Protein AF-A0A7H4M621-F1 (afdb_monomer_lite)

Organism: NCBI:txid1134687

Sequence (151 aa):
MPDGARYTHIDIIGNTASGSNITSITFSSAAEAKAMMQQTNVSFVSDAGMRARFTTLFNDLASADGAALFHCTAGKDRTGWTAAMLLSIAGVDEGTIMENYLATNDYTRQRVEATLAMMPPAMAAIYEPLLGVDASYLQAGWMKSAASTDR

Radius of gyration: 16.38 Å; chains: 1; bounding box: 44×30×50 Å

Structure (mmCIF, N/CA/C/O backbone):
data_AF-A0A7H4M621-F1
#
_entry.id   AF-A0A7H4M621-F1
#
loop_
_atom_site.group_PDB
_atom_site.id
_atom_site.type_symbol
_atom_site.label_atom_id
_atom_site.label_alt_id
_atom_site.label_comp_id
_atom_site.label_asym_id
_atom_site.label_entity_id
_atom_site.label_seq_id
_atom_site.pdbx_PDB_ins_code
_atom_site.Cartn_x
_atom_site.Cartn_y
_atom_site.Cartn_z
_atom_site.occupancy
_atom_site.B_iso_or_equiv
_atom_site.auth_seq_id
_atom_site.auth_comp_id
_atom_site.auth_asym_id
_atom_site.auth_atom_id
_atom_site.pdbx_PDB_model_num
ATOM 1 N N . MET A 1 1 ? -22.102 -2.252 -5.502 1.00 74.38 1 MET A N 1
ATOM 2 C CA . MET A 1 1 ? -21.942 -2.461 -4.047 1.00 74.38 1 MET A CA 1
ATOM 3 C C . MET A 1 1 ? -23.162 -3.218 -3.555 1.00 74.38 1 MET A C 1
ATOM 5 O O . MET A 1 1 ? -24.213 -2.990 -4.144 1.00 74.38 1 MET A O 1
ATOM 9 N N . PRO A 1 2 ? -23.040 -4.124 -2.570 1.00 80.12 2 PRO A N 1
ATOM 10 C CA . PRO A 1 2 ? -24.201 -4.748 -1.939 1.00 80.12 2 PRO A CA 1
ATOM 11 C C . PRO A 1 2 ? -25.154 -3.692 -1.372 1.00 80.12 2 PRO A C 1
ATOM 13 O O . PRO A 1 2 ? -24.710 -2.604 -0.990 1.00 80.12 2 PRO A O 1
ATOM 16 N N . ASP A 1 3 ? -26.441 -4.015 -1.297 1.00 85.00 3 ASP A N 1
ATOM 17 C CA . ASP A 1 3 ? -27.436 -3.114 -0.719 1.00 85.00 3 ASP A CA 1
ATOM 18 C C . ASP A 1 3 ? -27.095 -2.796 0.745 1.00 85.00 3 ASP A C 1
ATOM 20 O O . ASP A 1 3 ? -26.698 -3.670 1.515 1.00 85.00 3 ASP A O 1
ATOM 24 N N . GLY A 1 4 ? -27.208 -1.518 1.119 1.00 83.88 4 GLY A N 1
ATOM 25 C CA . GLY A 1 4 ? -26.874 -1.022 2.460 1.00 83.88 4 GLY A CA 1
ATOM 26 C C . GLY A 1 4 ? -25.387 -0.734 2.708 1.00 83.88 4 GLY A C 1
ATOM 27 O O . GLY A 1 4 ? -25.051 -0.167 3.745 1.00 83.88 4 GLY A O 1
ATOM 28 N N . ALA A 1 5 ? -24.485 -1.053 1.773 1.00 86.25 5 ALA A N 1
ATOM 29 C CA . ALA A 1 5 ? -23.065 -0.753 1.942 1.00 86.25 5 ALA A CA 1
ATOM 30 C C . ALA A 1 5 ? -22.774 0.755 1.805 1.00 86.25 5 ALA A C 1
ATOM 32 O O . ALA A 1 5 ? -23.055 1.368 0.771 1.00 86.25 5 ALA A O 1
ATOM 33 N N . ARG A 1 6 ? -22.137 1.346 2.825 1.00 89.38 6 ARG A N 1
ATOM 34 C CA . ARG A 1 6 ? -21.572 2.704 2.758 1.00 89.38 6 ARG A CA 1
ATOM 35 C C . ARG A 1 6 ? -20.218 2.665 2.050 1.00 89.38 6 ARG A C 1
ATOM 37 O O . ARG A 1 6 ? -19.362 1.856 2.395 1.00 89.38 6 ARG A O 1
ATOM 44 N N . TYR A 1 7 ? -20.013 3.558 1.083 1.00 91.69 7 TYR A N 1
ATOM 45 C CA . TYR A 1 7 ? -18.731 3.723 0.396 1.00 91.69 7 TYR A CA 1
ATOM 46 C C . TYR A 1 7 ? -18.119 5.086 0.717 1.00 91.69 7 TYR A C 1
ATOM 48 O O . TYR A 1 7 ? -18.748 6.118 0.481 1.00 91.69 7 TYR A O 1
ATOM 56 N N . THR A 1 8 ? -16.876 5.077 1.197 1.00 93.19 8 THR A N 1
ATOM 57 C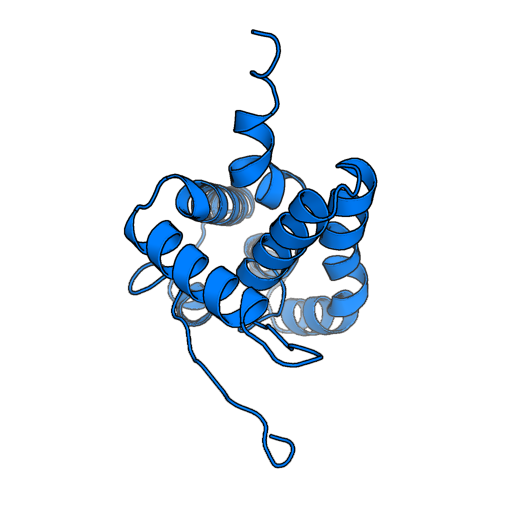 CA . THR A 1 8 ? -16.067 6.281 1.410 1.00 93.19 8 THR A CA 1
ATOM 58 C C . THR A 1 8 ? -14.807 6.182 0.556 1.00 93.19 8 THR A C 1
ATOM 60 O O . THR A 1 8 ? -14.088 5.186 0.615 1.00 93.19 8 THR A O 1
ATOM 63 N N . HIS A 1 9 ? -14.506 7.227 -0.217 1.00 93.44 9 HIS A N 1
ATOM 64 C CA . HIS A 1 9 ? -13.229 7.350 -0.917 1.00 93.44 9 HIS A CA 1
ATOM 65 C C . HIS A 1 9 ? -12.290 8.269 -0.131 1.00 93.44 9 HIS A C 1
ATOM 67 O O . HIS A 1 9 ? -12.556 9.464 0.001 1.00 93.44 9 HIS A O 1
ATOM 73 N N . ILE A 1 10 ? -11.182 7.715 0.365 1.00 93.62 10 ILE A N 1
ATOM 74 C CA . ILE A 1 10 ? -10.168 8.451 1.125 1.00 93.62 10 ILE A CA 1
ATOM 75 C C . ILE A 1 10 ? -8.876 8.477 0.312 1.00 93.62 10 ILE A C 1
ATOM 77 O O . ILE A 1 10 ? -8.189 7.464 0.166 1.00 93.62 10 ILE A O 1
ATOM 81 N N . ASP A 1 11 ? -8.528 9.649 -0.211 1.00 91.56 11 ASP A N 1
ATOM 82 C CA . ASP A 1 11 ? -7.303 9.831 -0.985 1.00 91.56 11 ASP A CA 1
ATOM 83 C C . ASP A 1 11 ? -6.085 9.987 -0.068 1.00 91.56 11 ASP A C 1
ATOM 85 O O . ASP A 1 11 ? -5.623 11.097 0.181 1.00 91.56 11 ASP A O 1
ATOM 89 N N . ILE A 1 12 ? -5.579 8.861 0.450 1.00 92.25 12 ILE A N 1
ATOM 90 C CA . ILE A 1 12 ? -4.443 8.814 1.385 1.00 92.25 12 ILE A CA 1
ATOM 91 C C . ILE A 1 12 ? -3.252 9.635 0.878 1.00 92.25 12 ILE A C 1
ATOM 93 O O . ILE A 1 12 ? -2.730 10.469 1.615 1.00 92.25 12 ILE A O 1
ATOM 97 N N . ILE A 1 13 ? -2.848 9.437 -0.379 1.00 86.25 13 ILE A N 1
ATOM 98 C CA . ILE A 1 13 ? -1.618 10.019 -0.933 1.00 86.25 13 ILE A CA 1
ATOM 99 C C . ILE A 1 13 ? -1.854 11.460 -1.426 1.00 86.25 13 ILE A C 1
ATOM 101 O O . ILE A 1 13 ? -0.939 12.282 -1.377 1.00 86.25 13 ILE A O 1
ATOM 105 N N . GLY A 1 14 ? -3.083 11.835 -1.791 1.00 77.06 14 GLY A N 1
ATOM 106 C CA . GLY A 1 14 ? -3.396 13.185 -2.261 1.00 77.06 14 GLY A CA 1
ATOM 107 C C . GLY A 1 14 ? -2.822 13.461 -3.648 1.00 77.06 14 GLY A C 1
ATOM 108 O O . GLY A 1 14 ? -2.660 12.564 -4.469 1.00 77.06 14 GLY A O 1
ATOM 109 N N . ASN A 1 15 ? -2.409 14.713 -3.868 1.00 62.88 15 ASN A N 1
ATOM 110 C CA . ASN A 1 15 ? -1.719 15.148 -5.088 1.00 62.88 15 ASN A CA 1
ATOM 111 C C . ASN A 1 15 ? -0.274 14.626 -5.224 1.00 62.88 15 ASN A C 1
ATOM 113 O O . ASN A 1 15 ? 0.394 14.941 -6.209 1.00 62.88 15 ASN A O 1
ATOM 117 N N . THR A 1 16 ? 0.233 13.865 -4.254 1.00 57.81 16 THR A N 1
ATOM 118 C CA . THR A 1 16 ? 1.552 13.225 -4.340 1.00 57.81 16 THR A CA 1
ATOM 119 C C . THR A 1 16 ? 1.455 11.966 -5.216 1.00 57.81 16 THR A C 1
ATOM 121 O O . THR A 1 16 ? 0.365 11.443 -5.439 1.00 57.81 16 THR A O 1
ATOM 124 N N . ALA A 1 17 ? 2.569 11.483 -5.776 1.00 53.03 17 ALA A N 1
ATOM 125 C CA . ALA A 1 17 ? 2.586 10.365 -6.725 1.00 53.03 17 ALA A CA 1
ATOM 126 C C . ALA A 1 17 ? 1.773 9.139 -6.241 1.00 53.03 17 ALA A C 1
ATOM 128 O O . ALA A 1 17 ? 2.178 8.413 -5.338 1.00 53.03 17 ALA A O 1
ATOM 129 N N . SER A 1 18 ? 0.612 8.908 -6.860 1.00 54.84 18 SER A N 1
ATOM 130 C CA . SER A 1 18 ? -0.221 7.712 -6.681 1.00 54.84 18 SER A CA 1
ATOM 131 C C . SER A 1 18 ? 0.165 6.644 -7.711 1.00 54.84 18 SER A C 1
ATOM 133 O O . SER A 1 18 ? 0.712 6.963 -8.768 1.00 54.84 18 SER A O 1
ATOM 135 N N . GLY A 1 19 ? -0.209 5.381 -7.468 1.00 50.50 19 GLY A N 1
ATOM 136 C CA . GLY A 1 19 ? -0.099 4.297 -8.457 1.00 50.50 19 GLY A CA 1
ATOM 137 C C . GLY A 1 19 ? -0.751 4.622 -9.813 1.00 50.50 19 GLY A C 1
ATOM 138 O O . GLY A 1 19 ? -0.355 4.060 -10.825 1.00 50.50 19 GLY A O 1
ATOM 139 N N . SER A 1 20 ? -1.688 5.577 -9.850 1.00 50.31 20 SER A N 1
ATOM 140 C CA . SER A 1 20 ? -2.311 6.115 -11.070 1.00 50.31 20 SER A CA 1
ATOM 141 C C . SER A 1 20 ? -1.351 6.914 -11.965 1.00 50.31 20 SER A C 1
ATOM 143 O O . SER A 1 20 ? -1.568 6.990 -13.167 1.00 50.31 20 SER A O 1
ATOM 145 N N . ASN A 1 21 ? -0.303 7.506 -11.382 1.00 52.75 21 ASN A N 1
ATOM 146 C CA . ASN A 1 21 ? 0.669 8.364 -12.068 1.00 52.75 21 ASN A CA 1
ATOM 147 C C . ASN A 1 21 ? 2.050 7.700 -12.172 1.00 52.75 21 ASN A C 1
ATOM 149 O O . ASN A 1 21 ? 2.991 8.320 -12.661 1.00 52.75 21 ASN A O 1
ATOM 153 N N . ILE A 1 22 ? 2.202 6.450 -11.728 1.00 54.53 22 ILE A N 1
ATOM 154 C CA . ILE A 1 22 ? 3.498 5.758 -11.697 1.00 54.53 22 ILE A CA 1
ATOM 155 C C . ILE A 1 22 ? 4.102 5.566 -13.097 1.00 54.53 22 ILE A C 1
ATOM 157 O O . ILE A 1 22 ? 5.315 5.501 -13.247 1.00 54.53 22 ILE A O 1
ATOM 161 N N . THR A 1 23 ? 3.255 5.555 -14.131 1.00 53.44 23 THR A N 1
ATOM 162 C CA . THR A 1 23 ? 3.642 5.521 -15.548 1.00 53.44 23 THR A CA 1
ATOM 163 C C . THR A 1 23 ? 4.090 6.880 -16.093 1.00 53.44 23 THR A C 1
ATOM 165 O O . THR A 1 23 ? 4.656 6.934 -17.178 1.00 53.44 23 THR A O 1
ATOM 168 N N . SER A 1 24 ? 3.838 7.977 -15.369 1.00 61.91 24 SER A N 1
ATOM 169 C CA . SER A 1 24 ? 4.346 9.319 -15.702 1.00 61.91 24 SER A CA 1
ATOM 170 C C . SER A 1 24 ? 5.705 9.616 -15.064 1.00 61.91 24 SER A C 1
ATOM 172 O O . SER A 1 24 ? 6.291 10.664 -15.322 1.00 61.91 24 SER A O 1
ATOM 174 N N . ILE A 1 25 ? 6.212 8.684 -14.250 1.00 70.12 25 ILE A N 1
ATOM 175 C CA . ILE A 1 25 ? 7.528 8.762 -13.626 1.00 70.12 25 ILE A CA 1
ATOM 176 C C . ILE A 1 25 ? 8.460 7.812 -14.377 1.00 70.12 25 ILE A C 1
ATOM 178 O O . ILE A 1 25 ? 8.236 6.600 -14.449 1.00 70.12 25 ILE A O 1
ATOM 182 N N . THR A 1 26 ? 9.509 8.384 -14.955 1.00 81.06 26 THR A N 1
ATOM 183 C CA . THR A 1 26 ? 10.585 7.622 -15.584 1.00 81.06 26 THR A CA 1
ATOM 184 C C . THR A 1 26 ? 11.606 7.260 -14.520 1.00 81.06 26 THR A C 1
ATOM 186 O O . THR A 1 26 ? 12.131 8.147 -13.853 1.00 81.06 26 THR A O 1
ATOM 189 N N . PHE A 1 27 ? 11.907 5.972 -14.392 1.00 88.00 27 PHE A N 1
ATOM 190 C CA . PHE A 1 27 ? 12.974 5.481 -13.526 1.00 88.00 27 PHE A CA 1
ATOM 191 C C . PHE A 1 27 ? 14.172 5.072 -14.371 1.00 88.00 27 PHE A C 1
ATOM 193 O O . PHE A 1 27 ? 14.020 4.430 -15.410 1.00 88.00 27 PHE A O 1
ATOM 200 N N . SER A 1 28 ? 15.369 5.410 -13.903 1.00 90.44 28 SER A N 1
ATOM 201 C CA . SER A 1 28 ? 16.619 5.011 -14.557 1.00 90.44 28 SER A CA 1
ATOM 202 C C . SER A 1 28 ? 17.110 3.644 -14.072 1.00 90.44 28 SER A C 1
ATOM 204 O O . SER A 1 28 ? 17.987 3.044 -14.690 1.00 90.44 28 SER A O 1
ATOM 206 N N . SER A 1 29 ? 16.577 3.144 -12.949 1.00 95.12 29 SER A N 1
ATOM 207 C CA . SER A 1 29 ? 16.948 1.846 -12.379 1.00 95.12 29 SER A CA 1
ATOM 208 C C . SER A 1 29 ? 15.871 1.269 -11.453 1.00 95.12 29 SER A C 1
ATOM 210 O O . SER A 1 29 ? 15.071 2.002 -10.870 1.00 95.12 29 SER A O 1
ATOM 212 N N . ALA A 1 30 ? 15.921 -0.048 -11.236 1.00 94.69 30 ALA A N 1
ATOM 213 C CA . ALA A 1 30 ? 15.099 -0.735 -10.236 1.00 94.69 30 ALA A CA 1
ATOM 214 C C . ALA A 1 30 ? 15.342 -0.214 -8.806 1.00 94.69 30 ALA A C 1
ATOM 216 O O . ALA A 1 30 ? 14.428 -0.173 -7.985 1.00 94.69 30 ALA A O 1
ATOM 217 N N . ALA A 1 31 ? 16.573 0.211 -8.500 1.00 96.00 31 ALA A N 1
ATOM 218 C CA . ALA A 1 31 ? 16.925 0.763 -7.194 1.00 96.00 31 ALA A CA 1
ATOM 219 C C . ALA A 1 31 ? 16.208 2.095 -6.925 1.00 96.00 31 ALA A C 1
ATOM 221 O O . ALA A 1 31 ? 15.724 2.319 -5.819 1.00 96.00 31 ALA A O 1
ATOM 222 N N . GLU A 1 32 ? 16.088 2.949 -7.942 1.00 94.31 32 GLU A N 1
ATOM 223 C CA . GLU A 1 32 ? 15.352 4.213 -7.858 1.00 94.31 32 GLU A CA 1
ATOM 224 C C . GLU A 1 32 ? 13.849 3.971 -7.653 1.00 94.31 32 GLU A C 1
ATOM 226 O O . GLU A 1 32 ? 13.236 4.559 -6.761 1.00 94.31 32 GLU A O 1
ATOM 231 N N . ALA A 1 33 ? 13.279 3.028 -8.410 1.00 92.75 33 ALA A N 1
ATOM 232 C CA . ALA A 1 33 ? 11.900 2.582 -8.236 1.00 92.75 33 ALA A CA 1
ATOM 233 C C . ALA A 1 33 ? 11.655 2.057 -6.807 1.00 92.75 33 ALA A C 1
ATOM 235 O O . ALA A 1 33 ? 10.708 2.472 -6.135 1.00 92.75 33 ALA A O 1
ATOM 236 N N . LYS A 1 34 ? 12.557 1.208 -6.296 1.00 95.00 34 LYS A N 1
ATOM 237 C CA . LYS A 1 34 ? 12.508 0.677 -4.927 1.00 95.00 34 LYS A CA 1
ATOM 238 C C . LYS A 1 34 ? 12.590 1.791 -3.875 1.00 95.00 34 LYS A C 1
ATOM 240 O O . LYS A 1 34 ? 11.808 1.783 -2.925 1.00 95.00 34 LYS A O 1
ATOM 245 N N . ALA A 1 35 ? 13.492 2.755 -4.051 1.00 93.88 35 ALA A N 1
ATOM 246 C CA . ALA A 1 35 ? 13.668 3.880 -3.133 1.00 93.88 35 ALA A CA 1
ATOM 247 C C . ALA A 1 35 ? 12.421 4.775 -3.069 1.00 93.88 35 ALA A C 1
ATOM 249 O O . ALA A 1 35 ? 12.022 5.198 -1.985 1.00 93.88 35 ALA A O 1
ATOM 250 N N . MET A 1 36 ? 11.753 5.007 -4.202 1.00 91.94 36 MET A N 1
ATOM 251 C CA . MET A 1 36 ? 10.483 5.737 -4.237 1.00 91.94 36 MET A CA 1
ATOM 252 C C . MET A 1 36 ? 9.392 5.019 -3.422 1.00 91.94 36 MET A C 1
ATOM 254 O O . MET A 1 36 ? 8.694 5.654 -2.625 1.00 91.94 36 MET A O 1
ATOM 258 N N . MET A 1 37 ? 9.281 3.691 -3.548 1.00 92.75 37 MET A N 1
ATOM 259 C CA . MET A 1 37 ? 8.312 2.899 -2.775 1.00 92.75 37 MET A CA 1
ATOM 260 C C . MET A 1 37 ? 8.588 2.948 -1.266 1.00 92.75 37 MET A C 1
ATOM 262 O O . MET A 1 37 ? 7.661 3.113 -0.467 1.00 92.75 37 MET A O 1
ATOM 266 N N . GLN A 1 38 ? 9.860 2.863 -0.870 1.00 94.00 38 GLN A N 1
ATOM 267 C CA . GLN A 1 38 ? 10.283 3.030 0.524 1.00 94.00 38 GLN A CA 1
ATOM 268 C C . GLN A 1 38 ? 9.933 4.428 1.041 1.00 94.00 38 GLN A C 1
ATOM 270 O O . GLN A 1 38 ? 9.315 4.560 2.096 1.00 94.00 38 GLN A O 1
ATOM 275 N N . GLN A 1 39 ? 10.261 5.471 0.274 1.00 92.38 39 GLN A N 1
ATOM 276 C CA . GLN A 1 39 ? 9.979 6.855 0.645 1.00 92.38 39 GLN A CA 1
ATOM 277 C C . GLN A 1 39 ? 8.476 7.120 0.783 1.00 92.38 39 GLN A C 1
ATOM 279 O O . GLN A 1 39 ? 8.063 7.826 1.699 1.00 92.38 39 GLN A O 1
ATOM 284 N N . THR A 1 40 ? 7.646 6.515 -0.067 1.00 91.19 40 THR A N 1
ATOM 285 C CA . THR A 1 40 ? 6.184 6.611 0.050 1.00 91.19 40 THR A CA 1
ATOM 286 C C . THR A 1 40 ? 5.687 6.017 1.369 1.00 91.19 40 THR A C 1
ATOM 288 O O . THR A 1 40 ? 4.858 6.627 2.042 1.00 91.19 40 THR A O 1
ATOM 291 N N . ASN A 1 41 ? 6.227 4.869 1.791 1.00 92.94 41 ASN A N 1
ATOM 292 C CA . ASN A 1 41 ? 5.869 4.270 3.079 1.00 92.94 41 ASN A CA 1
ATOM 293 C C . ASN A 1 41 ? 6.368 5.106 4.268 1.00 92.94 41 ASN A C 1
ATOM 295 O O . ASN A 1 41 ? 5.646 5.248 5.250 1.00 92.94 41 ASN A O 1
ATOM 299 N N . VAL A 1 42 ? 7.548 5.732 4.172 1.00 92.88 42 VAL A N 1
ATOM 300 C CA . VAL A 1 42 ? 8.004 6.727 5.166 1.00 92.88 42 VAL A CA 1
ATOM 301 C C . VAL A 1 42 ? 7.002 7.881 5.267 1.00 92.88 42 VAL A C 1
ATOM 303 O O . VAL A 1 42 ? 6.634 8.291 6.369 1.00 92.88 42 VAL A O 1
ATOM 306 N N . SER A 1 43 ? 6.514 8.380 4.127 1.00 92.50 43 SER A N 1
ATOM 307 C CA . SER A 1 43 ? 5.556 9.486 4.074 1.00 92.50 43 SER A CA 1
ATOM 308 C C . SER A 1 43 ? 4.213 9.166 4.727 1.00 92.50 43 SER A C 1
ATOM 310 O O . SER A 1 43 ? 3.618 10.078 5.295 1.00 92.50 43 SER A O 1
ATOM 312 N N . PHE A 1 44 ? 3.768 7.902 4.761 1.00 93.00 44 PHE A N 1
ATOM 313 C CA . PHE A 1 44 ? 2.569 7.513 5.522 1.00 93.00 44 PHE A CA 1
ATOM 314 C C . PHE A 1 44 ? 2.652 7.901 7.004 1.00 93.00 44 PHE A C 1
ATOM 316 O O . PHE A 1 44 ? 1.625 8.188 7.620 1.00 93.00 44 PHE A O 1
ATOM 323 N N . VAL A 1 45 ? 3.867 7.958 7.557 1.00 92.12 45 VAL A N 1
ATOM 324 C CA . VAL A 1 45 ? 4.120 8.370 8.939 1.00 92.12 45 VAL A CA 1
ATOM 325 C C . VAL A 1 45 ? 4.576 9.820 9.021 1.00 92.12 45 VAL A C 1
ATOM 327 O O . VAL A 1 45 ? 4.103 10.549 9.888 1.00 92.12 45 VAL A O 1
ATOM 330 N N . SER A 1 46 ? 5.474 10.282 8.151 1.00 90.94 46 SER A N 1
ATOM 331 C CA . SER A 1 46 ? 6.066 11.619 8.292 1.00 90.94 46 SER A CA 1
ATOM 332 C C . SER A 1 46 ? 5.170 12.753 7.781 1.00 90.94 46 SER A C 1
ATOM 334 O O . SER A 1 46 ? 5.229 13.859 8.321 1.00 90.94 46 SER A O 1
ATOM 336 N N . ASP A 1 47 ? 4.299 12.504 6.800 1.00 92.44 47 ASP A N 1
ATOM 337 C CA . ASP A 1 47 ? 3.418 13.524 6.222 1.00 92.44 47 ASP A CA 1
ATOM 338 C C . ASP A 1 47 ? 2.127 13.713 7.039 1.00 92.44 47 ASP A C 1
ATOM 340 O O . ASP A 1 47 ? 1.370 12.774 7.287 1.00 92.44 47 ASP A O 1
ATOM 344 N N . ALA A 1 48 ? 1.855 14.950 7.467 1.00 92.50 48 ALA A N 1
ATOM 345 C CA . ALA A 1 48 ? 0.693 15.259 8.301 1.00 92.50 48 ALA A CA 1
ATOM 346 C C . ALA A 1 48 ? -0.649 15.070 7.577 1.00 92.50 48 ALA A C 1
ATOM 348 O O . ALA A 1 48 ? -1.627 14.668 8.209 1.00 92.50 48 ALA A O 1
ATOM 349 N N . GLY A 1 49 ? -0.697 15.332 6.268 1.00 93.19 49 GLY A N 1
ATOM 350 C CA . GLY A 1 49 ? -1.894 15.139 5.457 1.00 93.19 49 GLY A CA 1
ATOM 351 C C . GLY A 1 49 ? -2.233 13.659 5.308 1.00 93.19 49 GLY A C 1
ATOM 352 O O . GLY A 1 49 ? -3.376 13.267 5.544 1.00 93.19 49 GLY A O 1
ATOM 353 N N . MET A 1 50 ? -1.238 12.824 4.993 1.00 93.50 50 MET A N 1
ATOM 354 C CA . MET A 1 50 ? -1.404 11.369 4.913 1.00 93.50 50 MET A CA 1
ATOM 355 C C . MET A 1 50 ? -1.849 10.790 6.257 1.00 93.50 50 MET A C 1
ATOM 357 O O . MET A 1 50 ? -2.829 10.045 6.297 1.00 93.50 50 MET A O 1
ATOM 361 N N . ARG A 1 51 ? -1.211 11.194 7.368 1.00 94.25 51 ARG A N 1
ATOM 362 C CA . ARG A 1 51 ? -1.632 10.776 8.717 1.00 94.25 51 ARG A CA 1
ATOM 363 C C . ARG A 1 51 ? -3.084 11.141 9.009 1.00 94.25 51 ARG A C 1
ATOM 365 O O . ARG A 1 51 ? -3.838 10.278 9.441 1.00 94.25 51 ARG A O 1
ATOM 372 N N . ALA A 1 52 ? -3.498 12.382 8.739 1.00 96.06 52 ALA A N 1
ATOM 373 C CA . ALA A 1 52 ? -4.873 12.818 8.987 1.00 96.06 52 ALA A CA 1
ATOM 374 C C . ALA A 1 52 ? -5.902 11.974 8.215 1.00 96.06 52 ALA A C 1
ATOM 376 O O . ALA A 1 52 ? -6.961 11.640 8.742 1.00 96.06 52 ALA A O 1
ATOM 377 N N . ARG A 1 53 ? -5.575 11.568 6.985 1.00 96.19 53 ARG A N 1
ATOM 378 C CA . ARG A 1 53 ? -6.442 10.716 6.158 1.00 96.19 53 ARG A CA 1
ATOM 379 C C . ARG A 1 53 ? -6.463 9.265 6.633 1.00 96.19 53 ARG A C 1
ATOM 381 O O . ARG A 1 53 ? -7.519 8.639 6.599 1.00 96.19 53 ARG A O 1
ATOM 388 N N . PHE A 1 54 ? -5.340 8.740 7.124 1.00 96.50 54 PHE A N 1
ATOM 389 C CA . PHE A 1 54 ? -5.332 7.455 7.826 1.00 96.50 54 PHE A CA 1
ATOM 390 C C . PHE A 1 54 ? -6.174 7.505 9.103 1.00 96.50 54 PHE A C 1
ATOM 392 O O . PHE A 1 54 ? -6.930 6.572 9.349 1.00 96.50 54 PHE A O 1
ATOM 399 N N . THR A 1 55 ? -6.133 8.599 9.869 1.00 96.62 55 THR A N 1
ATOM 400 C CA . THR A 1 55 ? -7.024 8.792 11.023 1.00 96.62 55 THR A CA 1
ATOM 401 C C . THR A 1 55 ? -8.492 8.716 10.609 1.00 96.62 55 THR A C 1
ATOM 403 O O . THR A 1 55 ? -9.267 8.014 11.253 1.00 96.62 55 THR A O 1
ATOM 406 N N . THR A 1 56 ? -8.885 9.378 9.514 1.00 97.00 56 THR A N 1
ATOM 407 C CA . THR A 1 56 ? -10.247 9.250 8.970 1.00 97.00 56 THR A CA 1
ATOM 408 C C . THR A 1 56 ? -10.583 7.799 8.631 1.00 97.00 56 THR A C 1
ATOM 410 O O . THR A 1 56 ? -11.631 7.320 9.051 1.00 97.00 56 THR A O 1
ATOM 413 N N . LEU A 1 57 ? -9.689 7.089 7.934 1.00 97.25 57 LEU A N 1
ATOM 414 C CA . LEU A 1 57 ? -9.885 5.683 7.570 1.00 97.25 57 LEU A CA 1
ATOM 415 C C . LEU A 1 57 ? -10.085 4.790 8.800 1.00 97.25 57 LEU A C 1
ATOM 417 O O . LEU A 1 57 ? -11.041 4.023 8.844 1.00 97.25 57 LEU A O 1
ATOM 421 N N . PHE A 1 58 ? -9.208 4.885 9.801 1.00 97.25 58 PHE A N 1
ATOM 422 C CA . PHE A 1 58 ? -9.302 4.047 10.997 1.00 97.25 58 PHE A CA 1
ATOM 423 C C . PHE A 1 58 ? -10.545 4.364 11.831 1.00 97.25 58 PHE A C 1
ATOM 425 O O . PHE A 1 58 ? -11.176 3.439 12.331 1.00 97.25 58 PHE A O 1
ATOM 432 N N . ASN A 1 59 ? -10.951 5.634 11.921 1.00 96.31 59 ASN A N 1
ATOM 433 C CA . ASN A 1 59 ? -12.199 6.008 12.588 1.00 96.31 59 ASN A CA 1
ATOM 434 C C . ASN A 1 59 ? -13.431 5.476 11.841 1.00 96.31 59 ASN A C 1
ATOM 436 O O . ASN A 1 59 ? -14.370 5.005 12.481 1.00 96.31 59 ASN A O 1
ATOM 440 N N . ASP A 1 60 ? -13.427 5.505 10.505 1.00 95.44 60 ASP A N 1
ATOM 441 C CA . ASP A 1 60 ? -14.503 4.926 9.692 1.00 95.44 60 ASP A CA 1
ATOM 442 C C . ASP A 1 60 ? -14.600 3.406 9.888 1.00 95.44 60 ASP A C 1
ATOM 444 O O . ASP A 1 60 ? -15.703 2.881 10.029 1.00 95.44 60 ASP A O 1
ATOM 448 N N . LEU A 1 61 ? -13.459 2.708 9.939 1.00 95.56 61 LEU A N 1
ATOM 449 C CA . LEU A 1 61 ? -13.399 1.266 10.195 1.00 95.56 61 LEU A CA 1
ATOM 450 C C . LEU A 1 61 ? -13.853 0.911 11.616 1.00 95.56 61 LEU A C 1
ATOM 452 O O . LEU A 1 61 ? -14.615 -0.033 11.791 1.00 95.56 61 LEU A O 1
ATOM 456 N N . ALA A 1 62 ? -13.424 1.674 12.623 1.00 94.75 62 ALA A N 1
ATOM 457 C CA . ALA A 1 62 ? -13.814 1.464 14.018 1.00 94.75 62 ALA A CA 1
ATOM 458 C C . ALA A 1 62 ? -15.305 1.739 14.272 1.00 94.75 62 ALA A C 1
ATOM 460 O O . ALA A 1 62 ? -15.879 1.185 15.205 1.00 94.75 62 ALA A O 1
ATOM 461 N N . SER A 1 63 ? -15.927 2.585 13.447 1.00 93.69 63 SER A N 1
ATOM 462 C CA . SER A 1 63 ? -17.349 2.937 13.546 1.00 93.69 63 SER A CA 1
ATOM 463 C C . SER A 1 63 ? -18.244 2.076 12.649 1.00 93.69 63 SER A C 1
ATOM 465 O O . SER A 1 63 ? -19.428 2.375 12.502 1.00 93.69 63 SER A O 1
ATOM 467 N N . ALA A 1 64 ? -17.692 1.066 11.972 1.00 91.56 64 ALA A N 1
ATOM 468 C CA . ALA A 1 64 ? -18.461 0.218 11.078 1.00 91.56 64 ALA A CA 1
ATOM 469 C C . ALA A 1 64 ? -19.302 -0.792 11.873 1.00 91.56 64 ALA A C 1
ATOM 471 O O . ALA A 1 64 ? -18.770 -1.603 12.631 1.00 91.56 64 ALA A O 1
ATOM 472 N N . ASP A 1 65 ? -20.614 -0.792 11.639 1.00 86.88 65 ASP A N 1
ATOM 473 C CA . ASP A 1 65 ? -21.513 -1.820 12.158 1.00 86.88 65 ASP A CA 1
ATOM 474 C C . ASP A 1 65 ? -21.359 -3.105 11.325 1.00 86.88 65 ASP A C 1
ATOM 476 O O . ASP A 1 65 ? -22.036 -3.312 10.316 1.00 86.88 65 ASP A O 1
ATOM 480 N N . GLY A 1 66 ? -20.422 -3.968 11.726 1.00 87.06 66 GLY A N 1
ATOM 481 C CA . GLY A 1 66 ? -20.169 -5.267 11.096 1.00 87.06 66 GLY A CA 1
ATOM 482 C C . GLY A 1 66 ? -18.894 -5.313 10.250 1.00 87.06 66 GLY A C 1
ATOM 483 O O . GLY A 1 66 ? -17.876 -4.714 10.589 1.00 87.06 66 GLY A O 1
ATOM 484 N N . ALA A 1 67 ? -18.912 -6.100 9.172 1.00 90.44 67 ALA A N 1
ATOM 485 C CA . ALA A 1 67 ? -17.728 -6.317 8.344 1.00 90.44 67 ALA A CA 1
ATOM 486 C C . ALA A 1 67 ? -17.424 -5.103 7.450 1.00 90.44 67 ALA A C 1
ATOM 488 O O . ALA A 1 67 ? -18.309 -4.584 6.770 1.00 90.44 67 ALA A O 1
ATOM 489 N N . ALA A 1 68 ? -16.151 -4.708 7.390 1.00 93.56 68 ALA A N 1
ATOM 490 C CA . ALA A 1 68 ? -15.665 -3.649 6.513 1.00 93.56 68 ALA A CA 1
ATOM 491 C C . ALA A 1 68 ? -14.714 -4.202 5.441 1.00 93.56 68 ALA A C 1
ATOM 493 O O . ALA A 1 68 ? -13.890 -5.076 5.709 1.00 93.56 68 ALA A O 1
ATOM 494 N N . LEU A 1 69 ? -14.805 -3.650 4.230 1.00 94.69 69 LEU A N 1
ATOM 495 C CA . LEU A 1 69 ? -13.859 -3.890 3.142 1.00 94.69 69 LEU A CA 1
ATOM 496 C C . LEU A 1 69 ? -13.074 -2.605 2.880 1.00 94.69 69 LEU A C 1
ATOM 498 O O . LEU A 1 69 ? -13.666 -1.558 2.626 1.00 94.69 69 LEU A O 1
ATOM 502 N N . PHE A 1 70 ? -11.747 -2.696 2.872 1.00 96.19 70 PHE A N 1
ATOM 503 C CA . PHE A 1 70 ? -10.862 -1.608 2.468 1.00 96.19 70 PHE A CA 1
ATOM 504 C C . PHE A 1 70 ? -9.945 -2.079 1.341 1.00 96.19 70 PHE A C 1
ATOM 506 O O . PHE A 1 70 ? -9.427 -3.194 1.352 1.00 96.19 70 PHE A O 1
ATOM 513 N N . HIS A 1 71 ? -9.733 -1.222 0.348 1.00 95.25 71 HIS A N 1
ATOM 514 C CA . HIS A 1 71 ? -8.831 -1.501 -0.762 1.00 95.25 71 HIS A CA 1
ATOM 515 C C . HIS A 1 71 ? -8.203 -0.204 -1.279 1.00 95.25 71 HIS A C 1
ATOM 517 O O . HIS A 1 71 ? -8.627 0.900 -0.948 1.00 95.25 71 HIS A O 1
ATOM 523 N N . CYS A 1 72 ? -7.173 -0.343 -2.106 1.00 92.69 72 CYS A N 1
ATOM 524 C CA . CYS A 1 72 ? -6.629 0.746 -2.910 1.00 92.69 72 CYS A CA 1
ATOM 525 C C . CYS A 1 72 ? -6.715 0.367 -4.395 1.00 92.69 72 CYS A C 1
ATOM 527 O O . CYS A 1 72 ? -7.536 -0.466 -4.769 1.00 92.69 72 CYS A O 1
ATOM 529 N N . THR A 1 73 ? -5.884 0.953 -5.258 1.00 89.56 73 THR A N 1
ATOM 530 C CA . THR A 1 73 ? -5.869 0.618 -6.692 1.00 89.56 73 THR A CA 1
ATOM 531 C C . THR A 1 73 ? -5.382 -0.813 -6.940 1.00 89.56 73 THR A C 1
ATOM 533 O O . THR A 1 73 ? -6.074 -1.612 -7.555 1.00 89.56 73 THR A O 1
ATOM 536 N N . ALA A 1 74 ? -4.185 -1.144 -6.444 1.00 88.12 74 ALA A N 1
ATOM 537 C CA . ALA A 1 74 ? -3.540 -2.436 -6.691 1.00 88.12 74 ALA A CA 1
ATOM 538 C C . ALA A 1 74 ? -3.743 -3.450 -5.554 1.00 88.12 74 ALA A C 1
ATOM 540 O O . ALA A 1 74 ? -3.386 -4.617 -5.724 1.00 88.12 74 ALA A O 1
ATOM 541 N N . GLY A 1 75 ? -4.276 -2.995 -4.414 1.00 90.81 75 GLY A N 1
ATOM 542 C CA . GLY A 1 75 ? -4.454 -3.797 -3.202 1.00 90.81 75 GLY A CA 1
ATOM 543 C C . GLY A 1 75 ? -3.174 -4.049 -2.399 1.00 90.81 75 GLY A C 1
ATOM 544 O O . GLY A 1 75 ? -3.182 -4.944 -1.570 1.00 90.81 75 GLY A O 1
ATOM 545 N N . LYS A 1 76 ? -2.088 -3.290 -2.634 1.00 92.88 76 LYS A N 1
ATOM 546 C CA . LYS A 1 76 ? -0.756 -3.588 -2.070 1.00 92.88 76 LYS A CA 1
ATOM 547 C C . LYS A 1 76 ? -0.252 -2.572 -1.033 1.00 92.88 76 LYS A C 1
ATOM 549 O O . LYS A 1 76 ? -0.151 -2.913 0.133 1.00 92.88 76 LYS A O 1
ATOM 554 N N . ASP A 1 77 ? -0.000 -1.311 -1.403 1.00 92.06 77 ASP A N 1
ATOM 555 C CA . ASP A 1 77 ? 0.760 -0.393 -0.533 1.00 92.06 77 ASP A CA 1
ATOM 556 C C . ASP A 1 77 ? -0.105 0.185 0.589 1.00 92.06 77 ASP A C 1
ATOM 558 O O . ASP A 1 77 ? 0.090 -0.120 1.757 1.00 92.06 77 ASP A O 1
ATOM 562 N N . ARG A 1 78 ? -1.122 0.980 0.230 1.00 94.75 78 ARG A N 1
ATOM 563 C CA . ARG A 1 78 ? -2.060 1.581 1.196 1.00 94.75 78 ARG A CA 1
ATOM 564 C C . ARG A 1 78 ? -2.879 0.505 1.909 1.00 94.75 78 ARG A C 1
ATOM 566 O O . ARG A 1 78 ? -3.089 0.596 3.107 1.00 94.75 78 ARG A O 1
ATOM 573 N N . THR A 1 79 ? -3.302 -0.525 1.172 1.00 96.19 79 THR A N 1
ATOM 574 C CA . THR A 1 79 ? -4.031 -1.671 1.738 1.00 96.19 79 THR A CA 1
ATOM 575 C C . THR A 1 79 ? -3.158 -2.463 2.705 1.00 96.19 79 THR A C 1
ATOM 577 O O . THR A 1 79 ? -3.599 -2.716 3.818 1.00 96.19 79 THR A O 1
ATOM 580 N N . GLY A 1 80 ? -1.925 -2.803 2.322 1.00 95.94 80 GLY A N 1
ATOM 581 C CA . GLY A 1 80 ? -0.992 -3.532 3.181 1.00 95.94 80 GLY A CA 1
ATOM 582 C C . GLY A 1 80 ? -0.598 -2.733 4.420 1.00 95.94 80 GLY A C 1
ATOM 583 O O . GLY A 1 80 ? -0.580 -3.287 5.511 1.00 95.94 80 GLY A O 1
ATOM 584 N N . TRP A 1 81 ? -0.388 -1.420 4.284 1.00 95.75 81 TRP A N 1
ATOM 585 C CA . TRP A 1 81 ? -0.143 -0.529 5.420 1.00 95.75 81 TRP A CA 1
ATOM 586 C C . TRP A 1 81 ? -1.322 -0.504 6.403 1.00 95.75 81 TRP A C 1
ATOM 588 O O . TRP A 1 81 ? -1.135 -0.674 7.606 1.00 95.75 81 TRP A O 1
ATOM 598 N N . THR A 1 82 ? -2.552 -0.342 5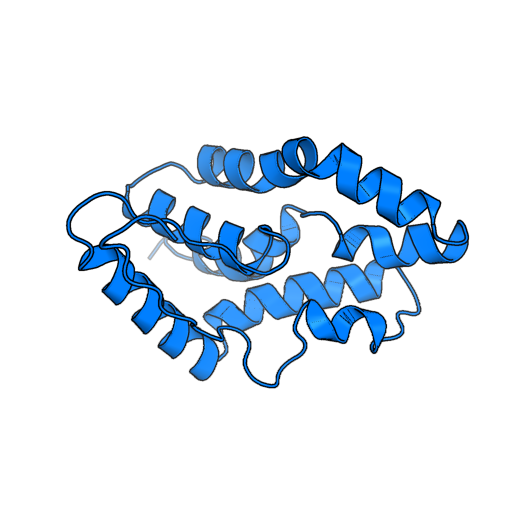.901 1.00 97.19 82 THR A N 1
ATOM 599 C CA . THR A 1 82 ? -3.764 -0.398 6.732 1.00 97.19 82 THR A CA 1
ATOM 600 C C . THR A 1 82 ? -3.925 -1.759 7.406 1.00 97.19 82 THR A C 1
ATOM 602 O O . THR A 1 82 ? -4.203 -1.801 8.600 1.00 97.19 82 THR A O 1
ATOM 605 N N . ALA A 1 83 ? -3.724 -2.862 6.678 1.00 97.50 83 ALA A N 1
ATOM 606 C CA . ALA A 1 83 ? -3.825 -4.211 7.230 1.00 97.50 83 ALA A CA 1
ATOM 607 C C . ALA A 1 83 ? -2.793 -4.446 8.342 1.00 97.50 83 ALA A C 1
ATOM 609 O O . ALA A 1 83 ? -3.163 -4.892 9.425 1.00 97.50 83 ALA A O 1
ATOM 610 N N . ALA A 1 84 ? -1.532 -4.064 8.114 1.00 97.00 84 ALA A N 1
ATOM 611 C CA . ALA A 1 84 ? -0.480 -4.148 9.120 1.00 97.00 84 ALA A CA 1
ATOM 612 C C . ALA A 1 84 ? -0.850 -3.363 10.391 1.00 97.00 84 ALA A C 1
ATOM 614 O O . ALA A 1 84 ? -0.729 -3.893 11.493 1.00 97.00 84 ALA A O 1
ATOM 615 N N . MET A 1 85 ? -1.385 -2.141 10.241 1.00 96.12 85 MET A N 1
ATOM 616 C CA . MET A 1 85 ? -1.811 -1.294 11.367 1.00 96.12 85 MET A CA 1
ATOM 617 C C . MET A 1 85 ? -2.921 -1.948 12.184 1.00 96.12 85 MET A C 1
ATOM 619 O O . MET A 1 85 ? -2.830 -2.013 13.407 1.00 96.12 85 MET A O 1
ATOM 623 N N . LEU 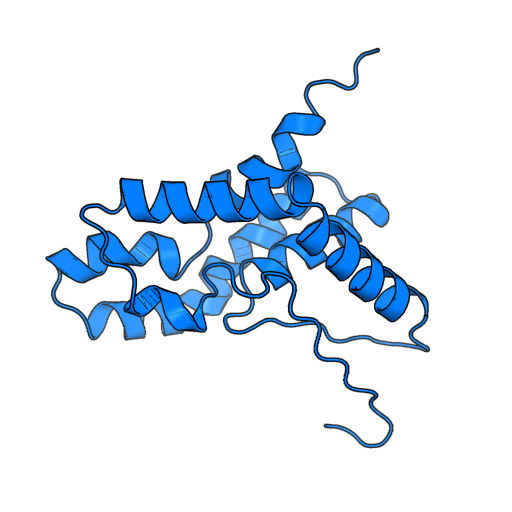A 1 86 ? -3.942 -2.483 11.515 1.00 96.62 86 LEU A N 1
ATOM 624 C CA . LEU A 1 86 ? -5.049 -3.168 12.182 1.00 96.62 86 LEU A CA 1
ATOM 625 C C . LEU A 1 86 ? -4.588 -4.434 12.914 1.00 96.62 86 LEU A C 1
ATOM 627 O O . LEU A 1 86 ? -4.998 -4.657 14.050 1.00 96.62 86 LEU A O 1
ATOM 631 N N . LEU A 1 87 ? -3.720 -5.238 12.293 1.00 97.00 87 LEU A N 1
ATOM 632 C CA . LEU A 1 87 ? -3.171 -6.451 12.906 1.00 97.00 87 LEU A CA 1
ATOM 633 C C . LEU A 1 87 ? -2.322 -6.127 14.143 1.00 97.00 87 LEU A C 1
ATOM 635 O O . LEU A 1 87 ? -2.450 -6.797 15.165 1.00 97.00 87 LEU A O 1
ATOM 639 N N . SER A 1 88 ? -1.513 -5.067 14.089 1.00 96.12 88 SER A N 1
ATOM 640 C CA . SER A 1 88 ? -0.738 -4.616 15.249 1.00 96.12 88 SER A CA 1
ATOM 641 C C . SER A 1 88 ? -1.622 -4.094 16.378 1.00 96.12 88 SER A C 1
ATOM 643 O O . SER A 1 88 ? -1.400 -4.459 17.529 1.00 96.12 88 SER A O 1
ATOM 645 N N . ILE A 1 89 ? -2.664 -3.310 16.068 1.00 95.25 89 ILE A N 1
ATOM 646 C CA . ILE A 1 89 ? -3.662 -2.873 17.062 1.00 95.25 89 ILE A CA 1
ATOM 647 C C . ILE A 1 89 ? -4.355 -4.085 17.706 1.00 95.25 89 ILE A C 1
ATOM 649 O O . ILE A 1 89 ? -4.645 -4.065 18.900 1.00 95.25 89 ILE A O 1
ATOM 653 N N . ALA A 1 90 ? -4.581 -5.155 16.939 1.00 96.12 90 ALA A N 1
ATOM 654 C CA . ALA A 1 90 ? -5.133 -6.416 17.430 1.00 96.12 90 ALA A CA 1
ATOM 655 C C . ALA A 1 90 ? -4.122 -7.293 18.203 1.00 96.12 90 ALA A C 1
ATOM 657 O O . ALA A 1 90 ? -4.499 -8.357 18.692 1.00 96.12 90 ALA A O 1
ATOM 658 N N . GLY A 1 91 ? -2.860 -6.867 18.333 1.00 96.56 91 GLY A N 1
ATOM 659 C CA . GLY A 1 91 ? -1.822 -7.568 19.094 1.00 96.56 91 GLY A CA 1
ATOM 660 C C . GLY A 1 91 ? -1.161 -8.742 18.366 1.00 96.56 91 GLY A C 1
ATOM 661 O O . GLY A 1 91 ? -0.559 -9.592 19.018 1.00 96.56 91 GLY A O 1
ATOM 662 N N . VAL A 1 92 ? -1.274 -8.814 17.038 1.00 97.69 92 VAL A N 1
ATOM 663 C CA . VAL A 1 92 ? -0.565 -9.815 16.225 1.00 97.69 92 VAL A CA 1
ATOM 664 C C . VAL A 1 92 ? 0.932 -9.492 16.197 1.00 97.69 92 VAL A C 1
ATOM 666 O O . VAL A 1 92 ? 1.315 -8.323 16.135 1.00 97.69 92 VAL A O 1
ATOM 669 N N . ASP A 1 93 ? 1.784 -10.516 16.249 1.00 95.94 93 ASP A N 1
ATOM 670 C CA . ASP A 1 93 ? 3.235 -10.335 16.241 1.00 95.94 93 ASP A CA 1
ATOM 671 C C . ASP A 1 93 ? 3.760 -9.819 14.887 1.00 95.94 93 ASP A C 1
ATOM 673 O O . ASP A 1 93 ? 3.172 -10.042 13.825 1.00 95.94 93 ASP A O 1
ATOM 677 N N . GLU A 1 94 ? 4.902 -9.131 14.922 1.00 94.19 94 GLU A N 1
ATOM 678 C CA . GLU A 1 94 ? 5.491 -8.493 13.739 1.00 94.19 94 GLU A CA 1
ATOM 679 C C . GLU A 1 94 ? 5.857 -9.483 12.624 1.00 94.19 94 GLU A C 1
ATOM 681 O O . GLU A 1 94 ? 5.791 -9.122 11.445 1.00 94.19 94 GLU A O 1
ATOM 686 N N . GLY A 1 95 ? 6.225 -10.719 12.979 1.00 96.00 95 GLY A N 1
ATOM 687 C CA . GLY A 1 95 ? 6.550 -11.773 12.020 1.00 96.00 95 GLY A CA 1
ATOM 688 C C . GLY A 1 95 ? 5.322 -12.151 11.202 1.00 96.00 95 GLY A C 1
ATOM 689 O O . GLY A 1 95 ? 5.345 -12.043 9.977 1.00 96.00 95 GLY A O 1
ATOM 690 N N . THR A 1 96 ? 4.219 -12.465 11.880 1.00 98.00 96 THR A N 1
ATOM 691 C CA . THR A 1 96 ? 2.931 -12.768 11.241 1.00 98.00 96 THR A CA 1
ATOM 692 C C . THR A 1 96 ? 2.411 -11.592 10.402 1.00 98.00 96 THR A C 1
ATOM 694 O O . THR A 1 96 ? 1.878 -11.790 9.307 1.00 98.00 96 THR A O 1
ATOM 697 N N . ILE A 1 97 ? 2.589 -10.348 10.863 1.00 97.56 97 ILE A N 1
ATOM 698 C CA . ILE A 1 97 ? 2.224 -9.150 10.084 1.00 97.56 97 ILE A CA 1
ATOM 699 C C . ILE A 1 97 ? 3.044 -9.065 8.792 1.00 97.56 97 ILE A C 1
ATOM 701 O O . ILE A 1 97 ? 2.490 -8.801 7.721 1.00 97.56 97 ILE A O 1
ATOM 705 N N . MET A 1 98 ? 4.356 -9.297 8.872 1.00 97.44 98 MET A N 1
ATOM 706 C CA . MET A 1 98 ? 5.232 -9.276 7.702 1.00 97.44 98 MET A CA 1
ATOM 707 C C . MET A 1 98 ? 4.908 -10.418 6.732 1.00 97.44 98 MET A C 1
ATOM 709 O O . MET A 1 98 ? 4.856 -10.192 5.524 1.00 97.44 98 MET A O 1
ATOM 713 N N . GLU A 1 99 ? 4.635 -11.622 7.235 1.00 98.12 99 GLU A N 1
ATOM 714 C CA . GLU A 1 99 ? 4.188 -12.756 6.418 1.00 98.12 99 GLU A CA 1
ATOM 715 C C . GLU A 1 99 ? 2.887 -12.430 5.676 1.00 98.12 99 GLU A C 1
ATOM 717 O O . GLU A 1 99 ? 2.797 -12.631 4.462 1.00 98.12 99 GLU A O 1
ATOM 722 N N . ASN A 1 100 ? 1.905 -11.843 6.369 1.00 98.12 100 ASN A N 1
ATOM 723 C CA . ASN A 1 100 ? 0.660 -11.395 5.750 1.00 98.12 100 ASN A CA 1
ATOM 724 C C . ASN A 1 100 ? 0.905 -10.354 4.645 1.00 98.12 100 ASN A C 1
ATOM 726 O O . ASN A 1 100 ? 0.336 -10.462 3.557 1.00 98.12 100 ASN A O 1
ATOM 730 N N . TYR A 1 101 ? 1.780 -9.376 4.897 1.00 98.00 101 TYR A N 1
ATOM 731 C CA . TYR A 1 101 ? 2.149 -8.362 3.913 1.00 98.00 101 TYR A CA 1
ATOM 732 C C . TYR A 1 101 ? 2.781 -8.989 2.661 1.00 98.00 101 TYR A C 1
ATOM 734 O O . TYR A 1 101 ? 2.348 -8.703 1.540 1.00 98.00 101 TYR A O 1
ATOM 742 N N . LEU A 1 102 ? 3.760 -9.882 2.841 1.00 98.19 102 LEU A N 1
ATOM 743 C CA . LEU A 1 102 ? 4.499 -10.524 1.751 1.00 98.19 102 LEU A CA 1
ATOM 744 C C . LEU A 1 102 ? 3.656 -11.518 0.943 1.00 98.19 102 LEU A C 1
ATOM 746 O O . LEU A 1 102 ? 3.893 -11.654 -0.259 1.00 98.19 102 LEU A O 1
ATOM 750 N N . ALA A 1 103 ? 2.619 -12.121 1.537 1.00 98.19 103 ALA A N 1
ATOM 751 C CA . ALA A 1 103 ? 1.661 -12.973 0.822 1.00 98.19 103 ALA A CA 1
ATOM 752 C C . ALA A 1 103 ? 0.970 -12.248 -0.355 1.00 98.19 103 ALA A C 1
ATOM 754 O O . ALA A 1 103 ? 0.486 -12.883 -1.293 1.00 98.19 103 ALA A O 1
ATOM 755 N N . THR A 1 104 ? 0.974 -10.907 -0.370 1.00 97.50 104 THR A N 1
ATOM 756 C CA . THR A 1 104 ? 0.535 -10.102 -1.523 1.00 97.50 104 THR A CA 1
ATOM 757 C C . THR A 1 104 ? 1.237 -10.513 -2.821 1.00 97.50 104 THR A C 1
ATOM 759 O O . THR A 1 104 ? 0.599 -10.534 -3.877 1.00 97.50 104 THR A O 1
ATOM 762 N N . ASN A 1 105 ? 2.528 -10.860 -2.771 1.00 97.94 105 ASN A N 1
ATOM 763 C CA . ASN A 1 105 ? 3.277 -11.283 -3.955 1.00 97.94 105 ASN A CA 1
ATOM 764 C C . ASN A 1 105 ? 2.722 -12.590 -4.532 1.00 97.94 105 ASN A C 1
ATOM 766 O O . ASN A 1 105 ? 2.580 -12.700 -5.747 1.00 97.94 105 ASN A O 1
ATOM 770 N N . ASP A 1 106 ? 2.305 -13.532 -3.685 1.00 97.88 106 ASP A N 1
ATOM 771 C CA . ASP A 1 106 ? 1.709 -14.789 -4.138 1.00 97.88 106 ASP A CA 1
ATOM 772 C C . ASP A 1 106 ? 0.327 -14.579 -4.751 1.00 97.88 106 ASP A C 1
ATOM 774 O O . ASP A 1 106 ? 0.048 -15.085 -5.842 1.00 97.88 106 ASP A O 1
ATOM 778 N N . TYR A 1 107 ? -0.524 -13.791 -4.088 1.00 96.38 107 TYR A N 1
ATOM 779 C CA . TYR A 1 107 ? -1.885 -13.524 -4.558 1.00 96.38 107 TYR A CA 1
ATOM 780 C C . TYR A 1 107 ? -1.933 -12.670 -5.827 1.00 96.38 107 TYR A C 1
ATOM 782 O O . TYR A 1 107 ? -2.914 -12.722 -6.569 1.00 96.38 107 TYR A O 1
ATOM 790 N N . THR A 1 108 ? -0.890 -11.882 -6.098 1.00 95.19 108 THR A N 1
ATOM 791 C CA . THR A 1 108 ? -0.835 -10.992 -7.267 1.00 95.19 108 THR A CA 1
ATOM 792 C C . THR A 1 108 ? 0.111 -11.468 -8.366 1.00 95.19 108 THR A C 1
ATOM 794 O O . THR A 1 108 ? 0.118 -10.863 -9.440 1.00 95.19 108 THR A O 1
ATOM 797 N N . ARG A 1 109 ? 0.838 -12.574 -8.155 1.00 96.38 109 ARG A N 1
ATOM 798 C CA . ARG A 1 109 ? 1.852 -13.123 -9.070 1.00 96.38 109 ARG A CA 1
ATOM 799 C C . ARG A 1 109 ? 1.401 -13.171 -10.526 1.00 96.38 109 ARG A C 1
ATOM 801 O O . ARG A 1 109 ? 2.052 -12.574 -11.372 1.00 96.38 109 ARG A O 1
ATOM 808 N N . GLN A 1 110 ? 0.242 -13.769 -10.812 1.00 97.06 110 GLN A N 1
ATOM 809 C CA . GLN A 1 110 ? -0.262 -13.878 -12.189 1.00 97.06 110 GLN A CA 1
ATOM 810 C C . GLN A 1 110 ? -0.462 -12.503 -12.852 1.00 97.06 110 GLN A C 1
ATOM 812 O O . GLN A 1 110 ? -0.136 -12.320 -14.024 1.00 97.06 110 GLN A O 1
ATOM 817 N N . ARG A 1 111 ? -0.981 -11.517 -12.106 1.00 94.25 111 ARG A N 1
ATOM 818 C CA . ARG A 1 111 ? -1.159 -10.144 -12.604 1.00 94.25 111 ARG A CA 1
ATOM 819 C C . ARG A 1 111 ? 0.194 -9.482 -12.865 1.00 94.25 111 ARG A C 1
ATOM 821 O O . ARG A 1 111 ? 0.344 -8.803 -13.879 1.00 94.25 111 ARG A O 1
ATOM 828 N N . VAL A 1 112 ? 1.151 -9.653 -11.952 1.00 94.38 112 VAL A N 1
ATOM 829 C CA . VAL A 1 112 ? 2.498 -9.073 -12.061 1.00 94.38 112 VAL A CA 1
ATOM 830 C C . VAL A 1 112 ? 3.231 -9.659 -13.265 1.00 94.38 112 VAL A C 1
ATOM 832 O O . VAL A 1 112 ? 3.685 -8.900 -14.115 1.00 94.38 112 VAL A O 1
ATOM 835 N N . GLU A 1 113 ? 3.258 -10.985 -13.400 1.00 95.88 113 GLU A N 1
ATOM 836 C CA . GLU A 1 113 ? 3.874 -11.691 -14.530 1.00 95.88 113 GLU A CA 1
ATOM 837 C C . GLU A 1 113 ? 3.271 -11.253 -15.869 1.00 95.88 113 GLU A C 1
ATOM 839 O O . GLU A 1 113 ? 4.005 -10.891 -16.788 1.00 95.88 113 GLU A O 1
ATOM 844 N N . ALA A 1 114 ? 1.937 -11.203 -15.967 1.00 96.19 114 ALA A N 1
ATOM 845 C CA . ALA A 1 114 ? 1.257 -10.734 -17.173 1.00 96.19 114 ALA A CA 1
ATOM 846 C C . ALA A 1 114 ? 1.618 -9.279 -17.513 1.00 96.19 114 ALA A C 1
ATOM 848 O O . ALA A 1 114 ? 1.820 -8.949 -18.678 1.00 96.19 114 ALA A O 1
ATOM 849 N N . THR A 1 115 ? 1.743 -8.416 -16.501 1.00 93.56 115 THR A N 1
ATOM 850 C CA . THR A 1 115 ? 2.118 -7.007 -16.691 1.00 93.56 115 THR A CA 1
ATOM 851 C C . THR A 1 115 ? 3.566 -6.871 -17.167 1.00 93.56 115 THR A C 1
ATOM 853 O O . THR A 1 115 ? 3.836 -6.112 -18.095 1.00 93.56 115 THR A O 1
ATOM 856 N N . LEU A 1 116 ? 4.498 -7.625 -16.577 1.00 94.12 116 LEU A N 1
ATOM 857 C CA . LEU A 1 116 ? 5.911 -7.612 -16.964 1.00 94.12 116 LEU A CA 1
ATOM 858 C C . LEU A 1 116 ? 6.122 -8.161 -18.379 1.00 94.12 116 LEU A C 1
ATOM 860 O O . LEU A 1 116 ? 6.929 -7.617 -19.129 1.00 94.12 116 LEU A O 1
ATOM 864 N N . ALA A 1 117 ? 5.358 -9.181 -18.779 1.00 96.50 117 ALA A N 1
ATOM 865 C CA . ALA A 1 117 ? 5.419 -9.761 -20.121 1.00 96.50 117 ALA A CA 1
ATOM 866 C C . ALA A 1 117 ? 4.999 -8.784 -21.236 1.00 96.50 117 ALA A C 1
ATOM 868 O O . ALA A 1 117 ? 5.358 -8.979 -22.396 1.00 96.50 117 ALA A O 1
ATOM 869 N N . MET A 1 118 ? 4.259 -7.722 -20.900 1.00 94.62 118 MET A N 1
ATOM 870 C CA . MET A 1 118 ? 3.883 -6.662 -21.842 1.00 94.62 118 MET A CA 1
ATOM 871 C C . MET A 1 118 ? 4.987 -5.610 -22.041 1.00 94.62 118 MET A C 1
ATOM 873 O O . MET A 1 118 ? 4.820 -4.700 -22.854 1.00 94.62 118 MET A O 1
ATOM 877 N N . MET A 1 119 ? 6.103 -5.704 -21.310 1.00 92.31 119 MET A N 1
ATOM 878 C CA . MET A 1 119 ? 7.200 -4.736 -21.339 1.00 92.31 119 MET A CA 1
ATOM 879 C C . MET A 1 119 ? 8.457 -5.322 -22.001 1.00 92.31 119 MET A C 1
ATOM 881 O O . MET A 1 119 ? 8.722 -6.520 -21.888 1.00 92.31 119 MET A O 1
ATOM 885 N N . PRO A 1 120 ? 9.308 -4.490 -22.635 1.00 95.50 120 PRO A N 1
ATOM 886 C CA . PRO A 1 120 ? 10.663 -4.904 -22.987 1.00 95.50 120 PRO A CA 1
ATOM 887 C C . PRO A 1 120 ? 11.436 -5.371 -21.738 1.00 95.50 120 PRO A C 1
ATOM 889 O O . PRO A 1 120 ? 11.305 -4.722 -20.697 1.00 95.50 120 PRO A O 1
ATOM 892 N N . PRO A 1 121 ? 12.30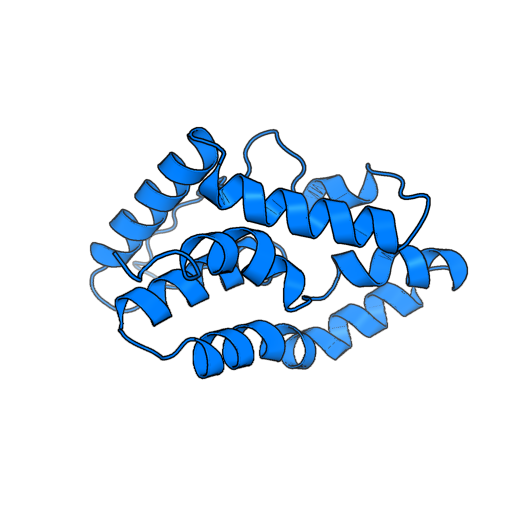2 -6.403 -21.814 1.00 94.69 121 PRO A N 1
ATOM 893 C CA . PRO A 1 121 ? 12.972 -6.969 -20.635 1.00 94.69 121 PRO A CA 1
ATOM 894 C C . PRO A 1 121 ? 13.729 -5.950 -19.773 1.00 94.69 121 PRO A C 1
ATOM 896 O O . PRO A 1 121 ? 13.672 -6.002 -18.547 1.00 94.69 121 PRO A O 1
ATOM 899 N N . ALA A 1 122 ? 14.392 -4.978 -20.407 1.00 92.38 122 ALA A N 1
ATOM 900 C CA . ALA A 1 122 ? 15.103 -3.913 -19.698 1.00 92.38 122 ALA A CA 1
ATOM 901 C C . ALA A 1 122 ? 14.159 -3.012 -18.880 1.00 92.38 122 ALA A C 1
ATOM 903 O O . ALA A 1 122 ? 14.509 -2.588 -17.784 1.00 92.38 122 ALA A O 1
ATOM 904 N N . MET A 1 123 ? 12.951 -2.753 -19.389 1.00 91.62 123 MET A N 1
ATOM 905 C CA . MET A 1 123 ? 11.932 -1.977 -18.678 1.00 91.62 123 MET A CA 1
ATOM 906 C C . MET A 1 123 ? 11.263 -2.819 -17.593 1.00 91.62 123 MET A C 1
ATOM 908 O O . MET A 1 123 ? 11.083 -2.336 -16.481 1.00 91.62 123 MET A O 1
ATOM 912 N N . ALA A 1 124 ? 10.957 -4.087 -17.879 1.00 93.44 124 ALA A N 1
ATOM 913 C CA . ALA A 1 124 ? 10.381 -5.008 -16.903 1.00 93.44 124 ALA A CA 1
ATOM 914 C C . ALA A 1 124 ? 11.226 -5.062 -15.616 1.00 93.44 124 ALA A C 1
ATOM 916 O O . ALA A 1 124 ? 10.690 -4.888 -14.525 1.00 93.44 124 ALA A O 1
ATOM 917 N N . ALA A 1 125 ? 12.552 -5.175 -15.748 1.00 93.44 125 ALA A N 1
ATOM 918 C CA . ALA A 1 125 ? 13.471 -5.186 -14.609 1.00 93.44 125 ALA A CA 1
ATOM 919 C C . ALA A 1 125 ? 13.455 -3.882 -13.785 1.00 93.44 125 ALA A C 1
ATOM 921 O O . ALA A 1 125 ? 13.636 -3.914 -12.572 1.00 93.44 125 ALA A O 1
ATOM 922 N N . ILE A 1 126 ? 13.237 -2.726 -14.421 1.00 94.06 126 ILE A N 1
ATOM 923 C CA . ILE A 1 126 ? 13.174 -1.425 -13.734 1.00 94.06 126 ILE A CA 1
ATOM 924 C C . ILE A 1 126 ? 11.857 -1.269 -12.960 1.00 94.06 126 ILE A C 1
ATOM 926 O O . ILE A 1 126 ? 11.857 -0.721 -11.858 1.00 94.06 126 ILE A O 1
ATOM 930 N N . TYR A 1 127 ? 10.745 -1.741 -13.528 1.00 91.06 127 TYR A N 1
ATOM 931 C CA . TYR A 1 127 ? 9.398 -1.504 -13.001 1.00 91.06 127 TYR A CA 1
ATOM 932 C C . TYR A 1 127 ? 8.863 -2.629 -12.102 1.00 91.06 127 TYR A C 1
ATOM 934 O O . TYR A 1 127 ? 7.916 -2.384 -11.356 1.00 91.06 127 TYR A O 1
ATOM 942 N N . GLU A 1 128 ? 9.464 -3.823 -12.105 1.00 92.94 128 GLU A N 1
ATOM 943 C CA . GLU A 1 128 ? 9.101 -4.941 -11.215 1.00 92.94 128 GLU A CA 1
ATOM 944 C C . GLU A 1 128 ? 8.907 -4.528 -9.739 1.00 92.94 128 GLU A C 1
ATOM 946 O O . GLU A 1 128 ? 7.854 -4.861 -9.180 1.00 92.94 128 GLU A O 1
ATOM 951 N N . PRO A 1 129 ? 9.802 -3.731 -9.110 1.00 93.69 129 PRO A N 1
ATOM 952 C CA . PRO A 1 129 ? 9.636 -3.316 -7.712 1.00 93.69 129 PRO A CA 1
ATOM 953 C C . PRO A 1 129 ? 8.345 -2.524 -7.447 1.00 93.69 129 PRO A C 1
ATOM 955 O O . PRO A 1 129 ? 7.854 -2.470 -6.321 1.00 93.69 129 PRO A O 1
ATOM 958 N N . LEU A 1 130 ? 7.769 -1.902 -8.479 1.00 91.38 130 LEU A N 1
ATOM 959 C CA . LEU A 1 130 ? 6.538 -1.121 -8.363 1.00 91.38 130 LEU A CA 1
ATOM 960 C C . LEU A 1 130 ? 5.282 -1.992 -8.409 1.00 91.38 130 LEU A C 1
ATOM 962 O O . LEU A 1 130 ? 4.223 -1.534 -7.980 1.00 91.38 130 LEU A O 1
ATOM 966 N N . LEU A 1 131 ? 5.373 -3.217 -8.934 1.00 92.75 131 LEU A N 1
ATOM 967 C CA . LEU A 1 131 ? 4.226 -4.101 -9.158 1.00 92.75 131 LEU A CA 1
ATOM 968 C C . LEU A 1 131 ? 3.957 -5.035 -7.972 1.00 92.75 131 LEU A C 1
ATOM 970 O O . LEU A 1 131 ? 2.794 -5.341 -7.696 1.00 92.75 131 LEU A O 1
ATOM 974 N N . GLY A 1 132 ? 5.015 -5.444 -7.270 1.00 94.12 132 GLY A N 1
ATOM 975 C CA . GLY A 1 132 ? 4.948 -6.264 -6.062 1.00 94.12 132 GLY A CA 1
ATOM 976 C C . GLY A 1 132 ? 5.079 -5.465 -4.764 1.00 94.12 132 GLY A C 1
ATOM 977 O O . GLY A 1 132 ? 4.889 -4.240 -4.714 1.00 94.12 132 GLY A O 1
ATOM 978 N N . VAL A 1 133 ? 5.409 -6.201 -3.706 1.00 96.62 133 VAL A N 1
ATOM 979 C CA . VAL A 1 133 ? 5.819 -5.681 -2.401 1.00 96.62 133 VAL A CA 1
ATOM 980 C C . VAL A 1 133 ? 7.171 -6.262 -1.989 1.00 96.62 133 VAL A C 1
ATOM 982 O O . VAL A 1 133 ? 7.535 -7.371 -2.371 1.00 96.62 133 VAL A O 1
ATOM 985 N N . ASP A 1 134 ? 7.908 -5.518 -1.174 1.00 96.81 134 ASP A N 1
ATOM 986 C CA . ASP A 1 134 ? 9.193 -5.912 -0.601 1.00 96.81 134 ASP A CA 1
ATOM 987 C C . ASP A 1 134 ? 9.173 -5.552 0.886 1.00 96.81 134 ASP A C 1
ATOM 989 O O . ASP A 1 134 ? 8.654 -4.495 1.252 1.00 96.81 134 ASP A O 1
ATOM 993 N N . ALA A 1 135 ? 9.734 -6.403 1.750 1.00 96.50 135 ALA A N 1
ATOM 994 C CA . ALA A 1 135 ? 9.719 -6.191 3.202 1.00 96.50 135 ALA A CA 1
ATOM 995 C C . ALA A 1 135 ? 10.24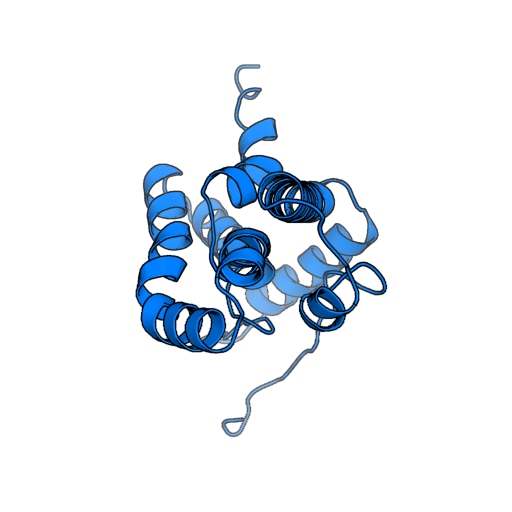5 -4.800 3.601 1.00 96.50 135 ALA A C 1
ATOM 997 O O . ALA A 1 135 ? 9.723 -4.178 4.530 1.00 96.50 135 ALA A O 1
ATOM 998 N N . SER A 1 136 ? 11.215 -4.268 2.843 1.00 95.88 136 SER A N 1
ATOM 999 C CA . SER A 1 136 ? 11.785 -2.942 3.089 1.00 95.88 136 SER A CA 1
ATOM 1000 C C . SER A 1 136 ? 10.776 -1.800 2.938 1.00 95.88 136 SER A C 1
ATOM 1002 O O . SER A 1 136 ? 11.001 -0.730 3.495 1.00 95.88 136 SER A O 1
ATOM 1004 N N . TYR A 1 137 ? 9.665 -1.990 2.221 1.00 95.12 137 TYR A N 1
ATOM 1005 C CA . TYR A 1 137 ? 8.628 -0.969 2.050 1.00 95.12 137 TYR A CA 1
ATOM 1006 C C . TYR A 1 137 ? 7.861 -0.760 3.346 1.00 95.12 137 TYR A C 1
ATOM 1008 O O . TYR A 1 137 ? 7.870 0.346 3.884 1.00 95.12 137 TYR A O 1
ATOM 1016 N N . LEU A 1 138 ? 7.274 -1.832 3.885 1.00 94.94 138 LEU A N 1
ATOM 1017 C CA . LEU A 1 138 ? 6.575 -1.772 5.163 1.00 94.94 138 LEU A CA 1
ATOM 1018 C C . LEU A 1 138 ? 7.544 -1.352 6.275 1.00 94.94 138 LEU A C 1
ATOM 1020 O O . LEU A 1 138 ? 7.247 -0.427 7.025 1.00 94.94 138 LEU A O 1
ATOM 1024 N N . GLN A 1 139 ? 8.747 -1.936 6.314 1.00 94.69 139 GLN A N 1
ATOM 1025 C CA . GLN A 1 139 ? 9.789 -1.582 7.284 1.00 94.69 139 GLN A CA 1
ATOM 1026 C C . GLN A 1 139 ? 10.171 -0.099 7.264 1.00 94.69 139 GLN A C 1
ATOM 1028 O O . GLN A 1 139 ? 10.409 0.473 8.327 1.00 94.69 139 GLN A O 1
ATOM 1033 N N . ALA A 1 140 ? 10.233 0.533 6.087 1.00 91.94 140 ALA A N 1
ATOM 1034 C CA . ALA A 1 140 ? 10.663 1.922 5.968 1.00 91.94 140 ALA A CA 1
ATOM 1035 C C . ALA A 1 140 ? 9.729 2.891 6.706 1.00 91.94 140 ALA A C 1
ATOM 1037 O O . ALA A 1 140 ? 10.215 3.822 7.349 1.00 91.94 140 ALA A O 1
ATOM 1038 N N . GLY A 1 141 ? 8.414 2.662 6.642 1.00 84.06 141 GLY A N 1
ATOM 1039 C CA . GLY A 1 141 ? 7.436 3.441 7.404 1.00 84.06 141 GLY A CA 1
ATOM 1040 C C . GLY A 1 141 ? 7.249 2.938 8.835 1.00 84.06 141 GLY A C 1
ATOM 1041 O O . GLY A 1 141 ? 7.056 3.735 9.746 1.00 84.06 141 GLY A O 1
ATOM 1042 N N . TRP A 1 142 ? 7.282 1.619 9.033 1.00 75.56 142 TRP A N 1
ATOM 1043 C CA . TRP A 1 142 ? 6.839 0.958 10.261 1.00 75.56 142 TRP A CA 1
ATOM 1044 C C . TRP A 1 142 ? 7.965 0.706 11.259 1.00 75.56 142 TRP A C 1
ATOM 1046 O O . TRP A 1 142 ? 7.870 1.055 12.427 1.00 75.56 142 TRP A O 1
ATOM 1056 N N . MET A 1 143 ? 9.039 0.051 10.816 1.00 60.59 143 MET A N 1
ATOM 1057 C CA . MET A 1 143 ? 9.996 -0.615 11.712 1.00 60.59 143 MET A CA 1
ATOM 1058 C C . MET A 1 143 ? 11.189 0.266 12.092 1.00 60.59 143 MET A C 1
ATOM 1060 O O . MET A 1 143 ? 12.048 -0.157 12.861 1.00 60.59 143 MET A O 1
ATOM 1064 N N . LYS A 1 144 ? 11.236 1.524 11.635 1.00 49.75 144 LYS A N 1
ATOM 1065 C CA . LYS A 1 144 ? 12.182 2.513 12.180 1.00 49.75 144 LYS A CA 1
ATOM 1066 C C . LYS A 1 144 ? 11.775 3.062 13.554 1.00 49.75 144 LYS A C 1
ATOM 1068 O O . LYS A 1 144 ? 12.630 3.642 14.215 1.00 49.75 144 LYS A O 1
ATOM 1073 N N . SER A 1 145 ? 10.526 2.885 13.998 1.00 44.62 145 SER A N 1
ATOM 1074 C CA . SER A 1 145 ? 10.053 3.354 15.313 1.00 44.62 145 SER A CA 1
ATOM 1075 C C . SER A 1 145 ? 10.081 2.284 16.414 1.00 44.62 145 SER A C 1
ATOM 1077 O O . SER A 1 145 ? 10.181 2.645 17.581 1.00 44.62 145 SER A O 1
ATOM 1079 N N . ALA A 1 146 ? 10.047 0.988 16.075 1.00 45.22 1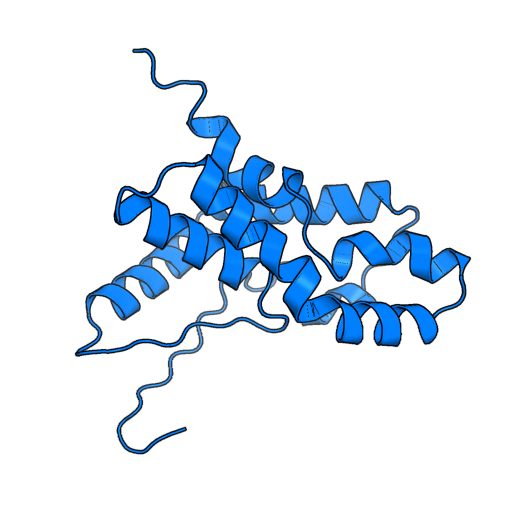46 ALA A N 1
ATOM 1080 C CA . ALA A 1 146 ? 10.020 -0.103 17.062 1.00 45.22 146 ALA A CA 1
ATOM 1081 C C . ALA A 1 146 ? 11.401 -0.430 17.671 1.00 45.22 146 ALA A C 1
ATOM 1083 O O . ALA A 1 146 ? 11.489 -0.912 18.796 1.00 45.22 146 ALA A O 1
ATOM 1084 N N . ALA A 1 147 ? 12.499 -0.091 16.986 1.00 39.66 147 ALA A N 1
ATOM 1085 C CA . ALA A 1 147 ? 13.857 -0.276 17.512 1.00 39.66 147 ALA A CA 1
ATOM 1086 C C . ALA A 1 147 ? 14.244 0.727 18.625 1.00 39.66 147 ALA A C 1
ATOM 1088 O O . ALA A 1 147 ? 15.380 0.697 19.097 1.00 39.66 147 ALA A O 1
ATOM 1089 N N . SER A 1 148 ? 13.342 1.632 19.036 1.00 38.12 148 SER A N 1
ATOM 1090 C CA . SER A 1 148 ? 13.603 2.618 20.095 1.00 38.12 148 SER A CA 1
ATOM 1091 C C . SER A 1 148 ? 12.757 2.452 21.359 1.00 38.12 148 SER A C 1
ATOM 1093 O O . SER A 1 148 ? 12.794 3.345 22.204 1.00 38.12 148 SER A O 1
ATOM 1095 N N . THR A 1 149 ? 12.008 1.359 21.522 1.00 37.44 149 THR A N 1
ATOM 1096 C CA . THR A 1 149 ? 11.234 1.106 22.751 1.00 37.44 149 THR A CA 1
ATOM 1097 C C . THR A 1 149 ? 11.970 0.134 23.669 1.00 37.44 149 THR A C 1
ATOM 1099 O O . THR A 1 149 ? 11.495 -0.948 23.987 1.00 37.44 149 THR A O 1
ATOM 1102 N N . ASP A 1 150 ? 13.155 0.569 24.091 1.00 37.38 150 ASP A N 1
ATOM 1103 C CA . ASP A 1 150 ? 13.704 0.264 25.411 1.00 37.38 150 ASP A CA 1
ATOM 1104 C C . ASP A 1 150 ? 14.061 1.620 26.040 1.00 37.38 150 ASP A C 1
ATOM 1106 O O . ASP A 1 150 ? 15.168 2.144 25.870 1.00 37.38 150 ASP A O 1
ATOM 1110 N N . ARG A 1 151 ? 13.045 2.290 26.599 1.00 37.16 151 ARG A N 1
ATOM 1111 C CA . ARG A 1 151 ? 13.176 3.415 27.535 1.00 37.16 151 ARG A CA 1
ATOM 1112 C C . ARG A 1 151 ? 11.859 3.737 28.226 1.00 37.16 151 ARG A C 1
ATOM 1114 O O . ARG A 1 151 ? 10.831 3.807 27.518 1.00 37.16 151 ARG A O 1
#

Foldseek 3Di:
DPPPDDDDDQPLQPPHDDPVCVVVDDDPALVRVLVVLLVVLQCCAVPPSNVVSVVVVVVCVVPDPDDDDDADDLRAQVVLLNQLVVCVVVVHDPVVSLVVNQCQCVVCVVVLVVVLVVDDVVVSRNCSPVNHDDSSNNCSNPVVPVVPPPD

InterPro domains:
  IPR016130 Protein-tyrosine phosphatase, active site [PS00383] (70-80)
  IPR026893 Tyrosine/serine-protein phosphatase IphP-type [PF13350] (2-142)
  IPR029021 Protein-tyrosine phosphatase-like [G3DSA:3.90.190.10] (1-148)
  IPR029021 Protein-tyrosine phosphatase-like [SSF52799] (3-140)

pLDDT: mean 87.73, std 15.44, range [37.16, 98.19]

Secondary structure (DSSP, 8-state):
--TT-------SSTTS--TTTGGGS--SSHHHHHHHHHHHHHHHHH-HHHHHHHHHHHHHHHT-SS------SSSSHHHHHHHHHHHHHTT--HHHHHHHHHHHHHHHHHHHHHHHHTS-HHHHHHHHHHHS--HHHHHHHHTTTGGG---